Protein AF-A0A443KAQ8-F1 (afdb_monomer)

Foldseek 3Di:
DDDPPDDPDDVCPVVVVVCVVPVDCPDPAADEAEDACEAAAAQEAEGGPEYEAHVEYEYHNEYHPHHHHHVYYHYDYDDPPDPPD

Radius of gyration: 14.28 Å; Cα contacts (8 Å, |Δi|>4): 154; chains: 1; bounding box: 35×32×33 Å

InterPro domains:
  IPR001451 Hexapeptide repeat [PF00132] (32-65)
  IPR011004 Trimeric LpxA-like superfamily [SSF51161] (25-78)
  IPR018357 Hexapeptide transferase, conserved site [PS00101] (40-68)
  IPR051159 Hexapeptide-repeat containing acetyltransferases [PTHR23416] (14-78)

pLDDT: mean 73.25, std 18.85, range [20.88, 94.81]

Mean predicted aligned error: 10.76 Å

Nearest PDB structures (foldseek):
  7ra4-assembly1_B-2  TM=9.231E-01  e=5.881E-03  Neisseria gonorrhoeae FA 1090
  7s3u-assembly1_A  TM=8.585E-01  e=4.357E-03  Helicobacter pullorum
  6wye-assembly2_B-5  TM=8.874E-01  e=1.730E-02  Neisseria gonorrhoeae
  3f1x-assembly1_A  TM=8.937E-01  e=3.346E-02  Phocaeicola vulgatus ATCC 8482
  6wye-assembly1_E-4  TM=8.894E-01  e=4.006E-02  Neisseria gonorrhoeae

Solvent-accessible surface area (backbone atoms only — not comparable to full-atom values): 5128 Å² total; per-residue (Å²): 137,92,56,92,94,61,81,86,80,62,91,50,61,64,53,56,48,47,24,70,73,67,76,46,83,82,67,89,73,42,69,65,45,77,44,59,76,53,45,77,30,69,73,47,45,74,43,69,57,27,39,37,26,39,50,16,37,38,31,56,54,13,43,42,73,49,65,40,58,59,69,36,78,48,68,46,65,62,56,94,89,59,91,84,73

Organism: NCBI:txid2306993

Secondary structure (DSSP, 8-state):
---TT-----TTHHHHHHHHHH-------PPPEE-TT-EE-TT-EE-TT-EEPTT-EEPTT-EE-SPBPTT-EE-SPPPTT-S--

Structure (mmCIF, N/CA/C/O backbone):
data_AF-A0A443KAQ8-F1
#
_entry.id   AF-A0A443KAQ8-F1
#
loop_
_atom_site.group_PDB
_atom_site.id
_atom_site.type_symbol
_atom_site.label_atom_id
_atom_site.label_alt_id
_atom_site.label_comp_id
_atom_site.label_asym_id
_atom_site.label_entity_id
_atom_site.label_seq_id
_atom_site.pdbx_PDB_ins_code
_atom_site.Cartn_x
_atom_site.Cartn_y
_atom_site.Cartn_z
_atom_site.occupancy
_atom_site.B_iso_or_equiv
_atom_site.auth_seq_id
_atom_site.auth_comp_id
_atom_site.auth_asym_id
_atom_site.auth_atom_id
_atom_site.pdbx_PDB_model_num
ATOM 1 N N . MET A 1 1 ? -2.043 -8.478 -10.331 1.00 37.62 1 MET A N 1
ATOM 2 C CA . MET A 1 1 ? -3.416 -8.029 -10.010 1.00 37.62 1 MET A CA 1
ATOM 3 C C . MET A 1 1 ? -3.787 -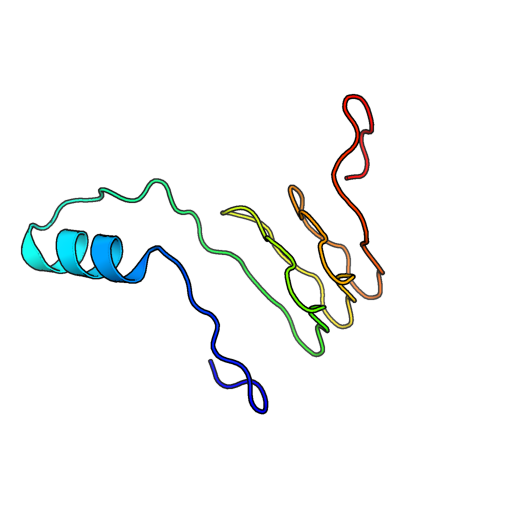6.924 -10.990 1.00 37.62 1 MET A C 1
ATOM 5 O O . MET A 1 1 ? -2.951 -6.060 -11.219 1.00 37.62 1 MET A O 1
ATOM 9 N N . ARG A 1 2 ? -4.943 -7.005 -11.661 1.00 20.88 2 ARG A N 1
ATOM 10 C CA . ARG A 1 2 ? -5.396 -6.009 -12.651 1.00 20.88 2 ARG A CA 1
ATOM 11 C C . ARG A 1 2 ? -6.224 -4.940 -11.940 1.00 20.88 2 ARG A C 1
ATOM 13 O O . ARG A 1 2 ? -7.170 -5.292 -11.250 1.00 20.88 2 ARG A O 1
ATOM 20 N N . ILE A 1 3 ? -5.895 -3.672 -12.158 1.00 39.34 3 ILE A N 1
ATOM 21 C CA . ILE A 1 3 ? -6.747 -2.520 -11.843 1.00 39.34 3 ILE A CA 1
ATOM 22 C C . ILE A 1 3 ? -6.857 -1.713 -13.139 1.00 39.34 3 ILE A C 1
ATOM 24 O O . ILE A 1 3 ? -5.897 -1.649 -13.910 1.00 39.34 3 ILE A O 1
ATOM 28 N N . ALA A 1 4 ? -8.042 -1.175 -13.422 1.00 34.78 4 ALA A N 1
ATOM 29 C CA . ALA A 1 4 ? -8.344 -0.423 -14.634 1.00 34.78 4 ALA A CA 1
ATOM 30 C C . ALA A 1 4 ? -7.268 0.644 -14.932 1.00 34.78 4 ALA A C 1
ATOM 32 O O . ALA A 1 4 ? -7.163 1.649 -14.237 1.00 34.78 4 ALA A O 1
ATOM 33 N N . GLY A 1 5 ? -6.454 0.409 -15.967 1.00 30.55 5 GLY A N 1
ATOM 34 C CA . GLY A 1 5 ? -5.577 1.420 -16.565 1.00 30.55 5 GLY A CA 1
ATOM 35 C C . GLY A 1 5 ? -4.333 1.856 -15.779 1.00 30.55 5 GLY A C 1
ATOM 36 O O . GLY A 1 5 ? -3.664 2.776 -16.240 1.00 30.55 5 GLY A O 1
ATOM 37 N N . ALA A 1 6 ? -3.974 1.226 -14.654 1.00 34.06 6 ALA A N 1
ATOM 3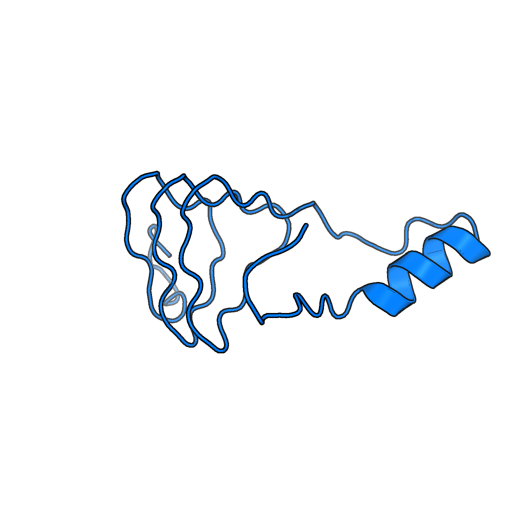8 C CA . ALA A 1 6 ? -2.790 1.611 -13.875 1.00 34.06 6 ALA A CA 1
ATOM 39 C C . ALA A 1 6 ? -1.812 0.445 -13.662 1.00 34.06 6 ALA A C 1
ATOM 41 O O . ALA A 1 6 ? -2.203 -0.666 -13.300 1.00 34.06 6 ALA A O 1
ATOM 42 N N . TRP A 1 7 ? -0.522 0.719 -13.868 1.00 34.06 7 TRP A N 1
ATOM 43 C CA . TRP A 1 7 ? 0.577 -0.184 -13.530 1.00 34.06 7 TRP A CA 1
ATOM 44 C C . TRP A 1 7 ? 1.093 0.148 -12.130 1.00 34.06 7 TRP A C 1
ATOM 46 O O . TRP A 1 7 ? 1.494 1.282 -11.871 1.00 34.06 7 TRP A O 1
ATOM 56 N N . VAL A 1 8 ? 1.123 -0.844 -11.238 1.00 50.28 8 VAL A N 1
ATOM 57 C CA . VAL A 1 8 ? 1.901 -0.747 -9.997 1.00 50.28 8 VAL A CA 1
ATOM 58 C C . VAL A 1 8 ? 3.357 -1.003 -10.371 1.00 50.28 8 VAL A C 1
ATOM 60 O O . VAL A 1 8 ? 3.784 -2.147 -10.505 1.00 50.28 8 VAL A O 1
ATOM 63 N N . ALA A 1 9 ? 4.107 0.071 -10.610 1.00 45.97 9 ALA A N 1
ATOM 64 C CA . ALA A 1 9 ? 5.555 0.007 -10.718 1.00 45.97 9 ALA A CA 1
ATOM 65 C C . ALA A 1 9 ? 6.138 -0.073 -9.301 1.00 45.97 9 ALA A C 1
ATOM 67 O O . ALA A 1 9 ? 6.403 0.949 -8.670 1.00 45.97 9 ALA A O 1
ATOM 68 N N . GLY A 1 10 ? 6.310 -1.289 -8.786 1.00 53.22 10 GLY A N 1
ATOM 69 C CA . GLY A 1 10 ? 7.268 -1.501 -7.709 1.00 53.22 10 GLY A CA 1
ATOM 70 C C . GLY A 1 10 ? 8.668 -1.236 -8.267 1.00 53.22 10 GLY A C 1
ATOM 71 O O . GLY A 1 10 ? 9.018 -1.733 -9.339 1.00 53.22 10 GLY A O 1
ATOM 72 N N . HIS A 1 11 ? 9.479 -0.420 -7.589 1.00 55.25 11 HIS A N 1
ATOM 73 C CA . HIS A 1 11 ? 10.887 -0.244 -7.980 1.00 55.25 11 HIS A CA 1
ATOM 74 C C . HIS A 1 11 ? 11.729 -1.514 -7.695 1.00 55.25 11 HIS A C 1
ATOM 76 O O . HIS A 1 11 ? 12.927 -1.556 -7.973 1.00 55.25 11 HIS A O 1
ATOM 82 N N . ASP A 1 12 ? 11.102 -2.553 -7.145 1.00 58.81 12 ASP A N 1
ATOM 83 C CA . ASP A 1 12 ? 11.661 -3.833 -6.720 1.00 58.81 12 ASP A CA 1
ATOM 84 C C . ASP A 1 12 ? 11.754 -4.871 -7.848 1.00 58.81 12 ASP A C 1
ATOM 86 O O . ASP A 1 12 ? 12.289 -5.958 -7.637 1.00 58.81 12 ASP A O 1
ATOM 90 N N . GLY A 1 13 ? 11.292 -4.560 -9.065 1.00 55.97 13 GLY A N 1
ATOM 91 C CA . GLY A 1 13 ? 11.331 -5.503 -10.188 1.00 55.97 13 GLY A CA 1
ATOM 92 C C . GLY A 1 13 ? 12.731 -6.073 -10.463 1.00 55.97 13 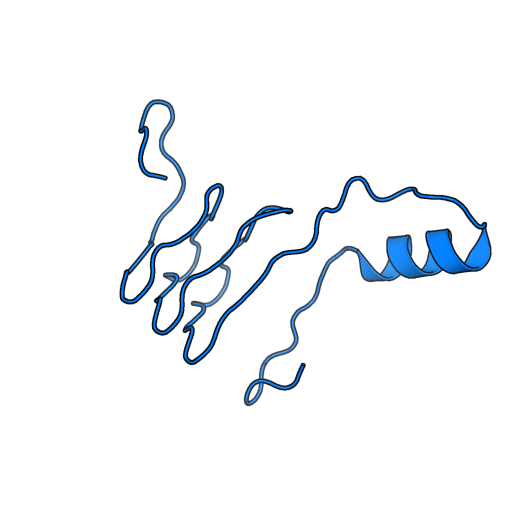GLY A C 1
ATOM 93 O O . GLY A 1 13 ? 12.870 -7.267 -10.738 1.00 55.97 13 GLY A O 1
ATOM 94 N N . SER A 1 14 ? 13.780 -5.254 -10.322 1.00 57.50 14 SER A N 1
ATOM 95 C CA . SER A 1 14 ? 15.172 -5.703 -10.447 1.00 57.50 14 SER A CA 1
ATOM 96 C C . SER A 1 14 ? 15.620 -6.561 -9.265 1.00 57.50 14 SER A C 1
ATOM 98 O O . SER A 1 14 ? 16.350 -7.527 -9.470 1.00 57.50 14 SER A O 1
ATOM 100 N N . VAL A 1 15 ? 15.157 -6.281 -8.045 1.00 66.19 15 VAL A N 1
ATOM 101 C CA . VAL A 1 15 ? 15.536 -7.055 -6.856 1.00 66.19 15 VAL A CA 1
ATOM 102 C C . VAL A 1 15 ? 14.831 -8.406 -6.828 1.00 66.19 15 VAL A C 1
ATOM 104 O O . VAL A 1 15 ? 15.474 -9.416 -6.555 1.00 66.19 15 VAL A O 1
ATOM 107 N N . ASN A 1 16 ? 13.574 -8.477 -7.268 1.00 63.62 16 ASN A N 1
ATOM 108 C CA . ASN A 1 16 ? 12.890 -9.748 -7.489 1.00 63.62 16 ASN A CA 1
ATOM 109 C C . ASN A 1 16 ? 13.607 -10.597 -8.559 1.00 63.62 16 ASN A C 1
ATOM 111 O O . ASN A 1 16 ? 13.767 -11.809 -8.394 1.00 63.62 16 ASN A O 1
ATOM 115 N N . MET A 1 17 ? 14.110 -9.972 -9.633 1.00 56.44 17 MET A N 1
ATOM 116 C CA . MET A 1 17 ? 14.955 -10.670 -10.611 1.00 56.44 17 MET A CA 1
ATOM 117 C C . MET A 1 17 ? 16.278 -11.154 -10.006 1.00 56.44 17 MET A C 1
ATOM 119 O O . MET A 1 17 ? 16.655 -12.303 -10.232 1.00 56.44 17 MET A O 1
ATOM 123 N N . LEU A 1 18 ? 16.965 -10.326 -9.215 1.00 68.88 18 LEU A N 1
ATOM 124 C CA . LEU A 1 18 ? 18.215 -10.699 -8.545 1.00 68.88 18 LEU A CA 1
ATOM 125 C C . LEU A 1 18 ? 17.998 -11.820 -7.516 1.00 68.88 18 LEU A C 1
ATOM 127 O O . LEU A 1 18 ? 18.787 -12.762 -7.462 1.00 68.88 18 LEU A O 1
ATOM 131 N N . ASN A 1 19 ? 16.909 -11.777 -6.748 1.00 72.06 19 ASN A N 1
ATOM 132 C CA . ASN A 1 19 ? 16.551 -12.837 -5.808 1.00 72.06 19 ASN A CA 1
ATOM 133 C C . ASN A 1 19 ? 16.322 -14.164 -6.534 1.00 72.06 19 ASN A C 1
ATOM 135 O O . ASN A 1 19 ? 16.817 -15.203 -6.096 1.00 72.06 19 ASN A O 1
ATOM 139 N N . ARG A 1 20 ? 15.624 -14.129 -7.677 1.00 71.06 20 ARG A N 1
ATOM 140 C CA . ARG A 1 20 ? 15.369 -15.316 -8.502 1.00 71.06 20 ARG A CA 1
ATOM 141 C C . ARG A 1 20 ? 16.632 -15.847 -9.186 1.00 71.06 20 ARG A C 1
ATOM 143 O O . ARG A 1 20 ? 16.772 -17.059 -9.305 1.00 71.06 20 ARG A O 1
ATOM 150 N N . ALA A 1 21 ? 17.531 -14.970 -9.630 1.00 73.69 21 ALA A N 1
ATOM 151 C CA . ALA A 1 21 ? 18.761 -15.350 -10.327 1.00 73.69 21 ALA A CA 1
ATOM 152 C C . ALA A 1 21 ? 19.856 -15.868 -9.381 1.00 73.69 21 ALA A C 1
ATOM 154 O O . ALA A 1 21 ? 20.580 -16.795 -9.733 1.00 73.69 21 ALA A O 1
ATOM 155 N N . TYR A 1 22 ? 19.975 -15.285 -8.185 1.00 76.25 22 TYR A N 1
ATOM 156 C CA . TYR A 1 22 ? 21.074 -15.569 -7.256 1.00 76.25 22 TYR A CA 1
ATOM 157 C C . TYR A 1 22 ? 20.648 -16.349 -6.005 1.00 76.25 22 TYR A C 1
ATOM 159 O O . TYR A 1 22 ? 21.492 -16.626 -5.155 1.00 76.25 22 TYR A O 1
ATOM 167 N N . GLY A 1 23 ? 19.361 -16.684 -5.850 1.00 71.00 23 GLY A N 1
ATOM 168 C CA . GLY A 1 23 ? 18.850 -17.396 -4.671 1.00 71.00 23 GLY A CA 1
ATOM 169 C C . GLY A 1 23 ? 19.032 -16.621 -3.361 1.00 71.00 23 GLY A C 1
ATOM 170 O O . GLY A 1 23 ? 19.066 -17.212 -2.283 1.00 71.00 23 GLY A O 1
ATOM 171 N N . ARG A 1 24 ? 19.200 -15.298 -3.442 1.00 65.25 24 ARG A N 1
ATOM 172 C CA . ARG A 1 24 ? 19.389 -14.413 -2.287 1.00 65.25 24 ARG A CA 1
ATOM 173 C C . ARG A 1 24 ? 18.062 -13.757 -1.924 1.00 65.25 24 ARG A C 1
ATOM 175 O O . ARG A 1 24 ? 17.189 -13.607 -2.767 1.00 65.25 24 ARG A O 1
ATOM 182 N N . LYS A 1 25 ? 17.925 -13.346 -0.666 1.00 63.28 25 LYS A N 1
ATOM 183 C CA . LYS A 1 25 ? 16.830 -12.487 -0.206 1.00 63.28 25 LYS A CA 1
ATOM 184 C C . LYS A 1 25 ? 17.411 -11.092 0.011 1.00 63.28 25 LYS A C 1
ATOM 186 O O . LYS A 1 25 ? 17.852 -10.760 1.106 1.00 63.28 25 LYS A O 1
ATOM 191 N N . LEU A 1 26 ? 17.560 -10.350 -1.082 1.00 65.00 26 LEU A N 1
ATOM 192 C CA . LEU A 1 26 ? 18.109 -8.989 -1.084 1.00 65.00 26 LEU A CA 1
ATOM 193 C C . LEU A 1 26 ? 17.046 -7.958 -0.685 1.00 65.00 26 LEU A C 1
ATOM 195 O O . LEU A 1 26 ? 17.379 -6.848 -0.282 1.00 65.00 26 LEU A O 1
ATOM 199 N N . ASP A 1 27 ? 15.779 -8.362 -0.747 1.00 63.12 27 ASP A N 1
ATOM 200 C CA . ASP A 1 27 ? 14.642 -7.582 -0.294 1.00 63.12 27 ASP A 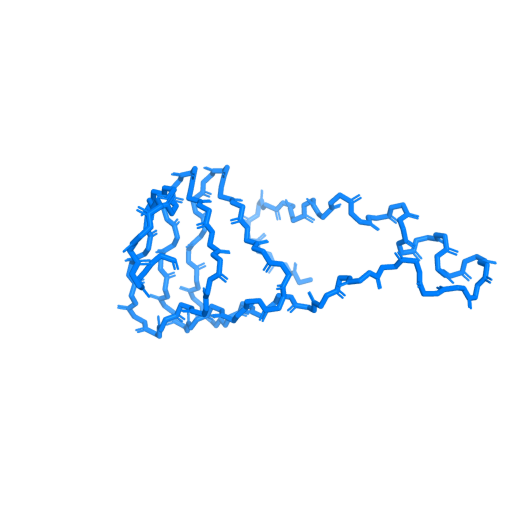CA 1
ATOM 201 C C . ASP A 1 27 ? 14.408 -7.754 1.212 1.00 63.12 27 ASP A C 1
ATOM 203 O O . ASP A 1 27 ? 14.083 -8.843 1.691 1.00 63.12 27 ASP A O 1
ATOM 207 N N . ALA A 1 28 ? 14.455 -6.640 1.943 1.00 57.62 28 ALA A N 1
ATOM 208 C CA . ALA A 1 28 ? 13.720 -6.474 3.201 1.00 57.62 28 ALA A CA 1
ATOM 209 C C . ALA A 1 28 ? 12.237 -6.105 2.946 1.00 57.62 28 ALA A C 1
ATOM 211 O O . ALA A 1 28 ? 11.536 -5.661 3.854 1.00 57.62 28 ALA A O 1
ATOM 212 N N . ALA A 1 29 ? 11.762 -6.239 1.701 1.00 60.69 29 ALA A N 1
ATOM 213 C CA . ALA A 1 29 ? 10.426 -5.840 1.289 1.00 60.69 29 ALA A CA 1
ATOM 214 C C . ALA A 1 29 ? 9.379 -6.826 1.828 1.00 60.69 29 ALA A C 1
ATOM 216 O O . ALA A 1 29 ? 9.242 -7.958 1.361 1.00 60.69 29 ALA A O 1
ATOM 217 N N . VAL A 1 30 ? 8.644 -6.387 2.846 1.00 71.44 30 VAL A N 1
ATOM 218 C CA . VAL A 1 30 ? 7.408 -7.027 3.304 1.00 71.44 30 VAL A CA 1
ATOM 219 C C . VAL A 1 30 ? 6.253 -6.645 2.369 1.00 71.44 30 VAL A C 1
ATOM 221 O O . VAL A 1 30 ? 6.210 -5.511 1.881 1.00 71.44 30 VAL A O 1
ATOM 224 N N . PRO A 1 31 ? 5.316 -7.571 2.092 1.00 76.75 31 PRO A N 1
ATOM 225 C CA . PRO A 1 31 ? 4.238 -7.331 1.140 1.00 76.75 31 PRO A CA 1
ATOM 226 C C . PRO A 1 31 ? 3.322 -6.196 1.605 1.00 76.75 31 PRO A C 1
ATOM 228 O O . PRO A 1 31 ? 3.061 -6.045 2.796 1.00 76.75 31 PRO A O 1
ATOM 231 N N . VAL A 1 32 ? 2.801 -5.432 0.646 1.00 83.12 32 VAL A N 1
ATOM 232 C CA . VAL A 1 32 ? 1.704 -4.481 0.858 1.00 83.12 32 VAL A CA 1
ATOM 233 C C . VAL A 1 32 ? 0.397 -5.171 0.483 1.00 83.12 32 VAL A C 1
ATOM 235 O O . VAL A 1 32 ? 0.281 -5.731 -0.611 1.00 83.12 32 VAL A O 1
ATOM 238 N N . ILE A 1 33 ? -0.587 -5.139 1.378 1.00 86.00 33 ILE A N 1
ATOM 239 C CA . ILE A 1 33 ? -1.883 -5.795 1.178 1.00 86.00 33 ILE A CA 1
ATOM 240 C C . ILE A 1 33 ? -2.926 -4.726 0.872 1.00 86.00 33 ILE A C 1
ATOM 242 O O . ILE A 1 33 ? -3.237 -3.905 1.723 1.00 86.00 33 ILE A O 1
ATOM 246 N N . ILE A 1 34 ? -3.504 -4.747 -0.325 1.00 87.88 34 ILE A N 1
ATOM 247 C CA . ILE A 1 34 ? -4.590 -3.839 -0.715 1.00 87.88 34 ILE A CA 1
ATOM 248 C C . ILE A 1 34 ? -5.875 -4.663 -0.800 1.00 87.88 34 ILE A C 1
ATOM 250 O O . ILE A 1 34 ? -5.920 -5.635 -1.554 1.00 87.88 34 ILE A O 1
ATOM 254 N N . LYS A 1 35 ? -6.888 -4.306 -0.003 1.00 90.44 35 LYS A N 1
ATOM 255 C CA . LYS A 1 35 ? -8.202 -4.973 0.005 1.00 90.44 35 LYS A CA 1
ATOM 256 C C . LYS A 1 35 ? -9.141 -4.389 -1.065 1.00 90.44 35 LYS A C 1
ATOM 258 O O . LYS A 1 35 ? -8.738 -3.558 -1.875 1.00 90.44 35 LYS A O 1
ATOM 263 N N . ASP A 1 36 ? -10.385 -4.857 -1.085 1.00 91.31 36 ASP A N 1
ATOM 264 C CA . ASP A 1 36 ? -11.361 -4.538 -2.132 1.00 91.31 36 ASP A CA 1
ATOM 265 C C . ASP A 1 36 ? -11.762 -3.053 -2.166 1.00 91.31 36 ASP A C 1
ATOM 267 O O . ASP A 1 36 ? -11.818 -2.380 -1.135 1.00 91.31 36 ASP A O 1
ATOM 271 N N . ASP A 1 37 ? -12.082 -2.546 -3.360 1.00 91.38 37 ASP A N 1
ATOM 272 C CA . ASP A 1 37 ? -12.612 -1.192 -3.593 1.00 91.38 37 ASP A CA 1
ATOM 273 C C . ASP A 1 37 ? -11.737 -0.037 -3.067 1.00 91.38 37 ASP A C 1
ATOM 275 O O . ASP A 1 37 ? -12.238 1.021 -2.686 1.00 91.38 37 ASP A O 1
ATOM 279 N N . VAL A 1 38 ? -10.416 -0.217 -3.032 1.00 89.50 38 VAL A N 1
ATOM 280 C CA . VAL A 1 38 ? -9.477 0.832 -2.608 1.00 89.50 38 VAL A CA 1
ATOM 281 C C . VAL A 1 38 ? -9.186 1.809 -3.748 1.00 89.50 38 VAL A C 1
ATOM 283 O O . VAL A 1 38 ? -8.819 1.404 -4.853 1.00 89.50 38 VAL A O 1
ATOM 286 N N . PHE A 1 39 ? -9.260 3.109 -3.459 1.00 90.38 39 PHE A N 1
ATOM 287 C CA . PHE A 1 39 ? -8.800 4.162 -4.365 1.00 90.38 39 PHE A CA 1
ATOM 288 C C . PHE A 1 39 ? -7.403 4.641 -3.968 1.00 90.38 39 PHE A C 1
ATOM 290 O O . PHE A 1 39 ? -7.188 5.024 -2.820 1.00 90.38 39 PHE A O 1
ATOM 297 N N . ILE A 1 40 ? -6.461 4.673 -4.915 1.00 88.50 40 ILE A N 1
ATOM 298 C CA . ILE A 1 40 ? -5.102 5.183 -4.685 1.00 88.50 40 ILE A CA 1
ATOM 299 C C . ILE A 1 40 ? -4.843 6.378 -5.595 1.00 88.50 40 ILE A C 1
ATOM 301 O O . ILE A 1 40 ? -4.767 6.256 -6.818 1.00 88.50 40 ILE A O 1
ATOM 305 N N . GLY A 1 41 ? -4.696 7.545 -4.980 1.00 86.88 41 GLY A N 1
ATOM 306 C CA . GLY A 1 41 ? -4.395 8.795 -5.649 1.00 86.88 41 GLY A CA 1
ATOM 307 C C . GLY A 1 41 ? -3.004 8.795 -6.280 1.00 86.88 41 GLY A C 1
ATOM 308 O O . GLY A 1 41 ? -2.056 8.172 -5.799 1.00 86.88 41 GLY A O 1
ATOM 309 N N . ARG A 1 42 ? -2.868 9.545 -7.375 1.00 85.38 42 ARG A N 1
ATOM 310 C CA . ARG A 1 42 ? -1.617 9.654 -8.131 1.00 85.38 42 ARG A CA 1
ATOM 311 C C . ARG A 1 42 ? -0.454 10.100 -7.235 1.00 85.38 42 ARG A C 1
ATOM 313 O O . ARG A 1 42 ? -0.554 11.102 -6.531 1.00 85.38 42 ARG A O 1
ATOM 320 N N . GLY A 1 43 ? 0.675 9.398 -7.330 1.00 81.25 43 GLY A N 1
ATOM 321 C CA . GLY A 1 43 ? 1.904 9.744 -6.610 1.00 81.25 43 GLY A CA 1
ATOM 322 C C . GLY A 1 43 ? 1.895 9.391 -5.121 1.00 81.25 43 GLY A C 1
ATOM 323 O O . GLY A 1 43 ? 2.743 9.898 -4.396 1.00 81.25 43 GLY A O 1
ATOM 324 N N . ALA A 1 44 ? 0.946 8.573 -4.658 1.00 86.81 44 ALA A N 1
ATOM 325 C CA . ALA A 1 44 ? 1.010 8.003 -3.321 1.00 86.81 44 ALA A CA 1
ATOM 326 C C . ALA A 1 44 ? 2.152 6.974 -3.204 1.00 86.81 44 ALA A C 1
ATOM 328 O O . ALA A 1 44 ? 2.379 6.177 -4.116 1.00 86.81 44 ALA A O 1
ATOM 329 N N . THR A 1 45 ? 2.827 6.973 -2.058 1.00 85.88 45 THR A N 1
ATOM 330 C CA . THR A 1 45 ? 3.873 6.023 -1.672 1.00 85.88 45 THR A CA 1
ATOM 331 C C . THR A 1 45 ? 3.367 5.199 -0.496 1.00 85.88 45 THR A C 1
ATOM 333 O O . THR A 1 45 ? 3.042 5.756 0.547 1.00 85.88 45 THR A O 1
ATOM 336 N N . ILE A 1 46 ? 3.315 3.877 -0.638 1.00 86.69 46 ILE A N 1
ATOM 337 C CA . ILE A 1 46 ? 2.900 2.963 0.435 1.00 86.69 46 ILE A CA 1
ATOM 338 C C . ILE A 1 46 ? 4.132 2.191 0.897 1.00 86.69 46 ILE A C 1
ATOM 340 O O . ILE A 1 46 ? 4.830 1.599 0.071 1.00 86.69 46 ILE A O 1
ATOM 344 N N . LEU A 1 47 ? 4.427 2.239 2.196 1.00 86.50 47 LEU A N 1
ATOM 345 C CA . LEU A 1 47 ? 5.605 1.586 2.754 1.00 86.50 47 LEU A CA 1
ATOM 346 C C . LEU A 1 47 ? 5.402 0.060 2.839 1.00 86.50 47 LEU A C 1
ATOM 348 O O . LEU A 1 47 ? 4.269 -0.404 2.993 1.00 86.50 47 LEU A O 1
ATOM 352 N N . PRO A 1 48 ? 6.487 -0.735 2.753 1.00 81.94 48 PRO A N 1
ATOM 353 C CA . PRO A 1 48 ? 6.423 -2.188 2.897 1.00 81.94 48 PRO A CA 1
ATOM 354 C C . PRO A 1 48 ? 5.723 -2.628 4.192 1.00 81.94 48 PRO A C 1
ATOM 356 O O . PRO A 1 48 ? 5.956 -2.048 5.250 1.00 81.94 48 PRO A O 1
ATOM 359 N N . GLY A 1 49 ? 4.909 -3.684 4.119 1.00 83.44 49 GLY A N 1
ATOM 360 C CA . GLY A 1 49 ? 4.207 -4.259 5.276 1.00 83.44 49 GLY A CA 1
ATOM 361 C C . GLY A 1 49 ? 2.854 -3.627 5.618 1.00 83.44 49 GLY A C 1
ATOM 362 O O . GLY A 1 49 ? 2.168 -4.143 6.495 1.00 83.44 49 GLY A O 1
ATOM 363 N N . VAL A 1 50 ? 2.448 -2.558 4.927 1.00 89.06 50 VAL A N 1
ATOM 364 C CA . VAL A 1 50 ? 1.159 -1.890 5.159 1.00 89.06 50 VAL A CA 1
ATOM 365 C C . VAL A 1 50 ? -0.012 -2.678 4.564 1.00 89.06 50 VAL A C 1
ATOM 367 O O . VAL A 1 50 ? 0.027 -3.126 3.414 1.00 89.06 50 VAL A O 1
ATOM 370 N N . THR A 1 51 ? -1.101 -2.768 5.324 1.00 90.50 51 THR A N 1
ATOM 371 C CA . THR A 1 51 ? -2.413 -3.245 4.877 1.00 90.50 51 THR A CA 1
ATOM 372 C C . THR A 1 51 ? -3.390 -2.085 4.701 1.00 90.50 51 THR A C 1
ATOM 374 O O . THR A 1 51 ? -3.661 -1.336 5.636 1.00 90.50 51 THR A O 1
ATOM 377 N N . ILE A 1 52 ? -3.993 -1.974 3.518 1.00 91.25 52 ILE A N 1
ATOM 378 C CA . ILE A 1 52 ? -5.060 -1.022 3.214 1.00 91.25 52 ILE A CA 1
ATOM 379 C C . ILE A 1 52 ? -6.417 -1.722 3.264 1.00 91.25 52 ILE A C 1
ATOM 381 O O . ILE A 1 52 ? -6.687 -2.656 2.505 1.00 91.25 52 ILE A O 1
ATOM 385 N N . GLY A 1 53 ? -7.263 -1.268 4.188 1.00 91.25 53 GLY A N 1
ATOM 386 C CA . GLY A 1 53 ? -8.631 -1.726 4.409 1.00 91.25 53 GLY A CA 1
ATOM 387 C C . GLY A 1 53 ? -9.546 -1.518 3.197 1.00 91.25 53 GLY A C 1
ATOM 388 O O . GLY A 1 53 ? -9.288 -0.638 2.382 1.00 91.25 53 GLY A O 1
ATOM 389 N N . PRO A 1 54 ? -10.634 -2.299 3.061 1.00 89.94 54 PRO A N 1
ATOM 390 C CA . PRO A 1 54 ? -11.526 -2.178 1.921 1.00 89.94 54 PRO A CA 1
ATOM 391 C C . PRO A 1 54 ? -12.255 -0.832 1.924 1.00 89.94 54 PRO A C 1
ATOM 393 O O . PRO A 1 54 ? -12.552 -0.285 2.996 1.00 89.94 54 PRO A O 1
ATOM 396 N N . ARG A 1 55 ? -12.572 -0.324 0.728 1.00 92.00 55 ARG A N 1
ATOM 397 C CA . ARG A 1 55 ? -13.219 0.985 0.507 1.00 92.00 55 ARG A CA 1
ATOM 398 C C .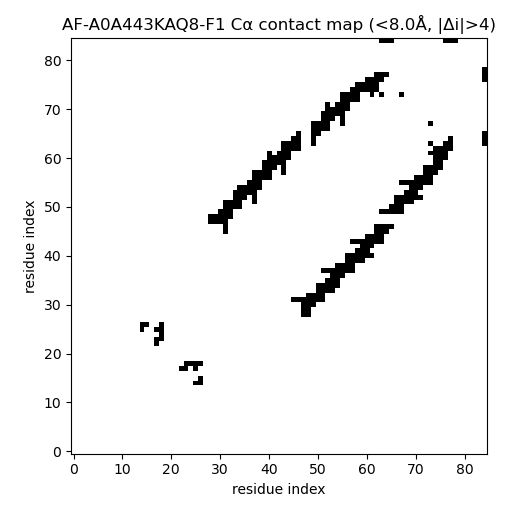 ARG A 1 55 ? -12.435 2.168 1.090 1.00 92.00 55 ARG A C 1
A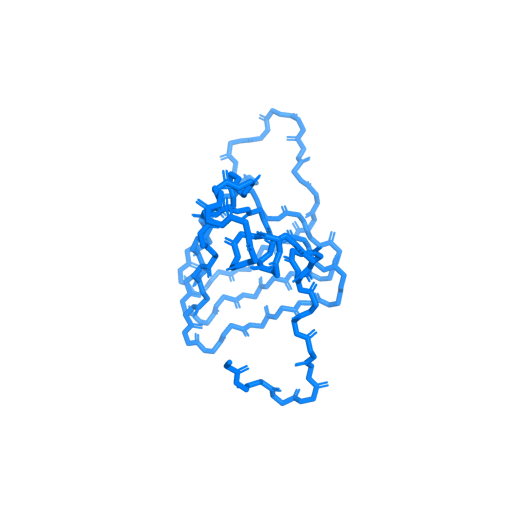TOM 400 O O . ARG A 1 55 ? -13.018 3.206 1.397 1.00 92.00 55 ARG A O 1
ATOM 407 N N . ALA A 1 56 ? -11.129 2.003 1.301 1.00 91.62 56 ALA A N 1
ATOM 408 C CA . ALA A 1 56 ? -10.260 3.085 1.737 1.00 91.62 56 ALA A CA 1
ATOM 409 C C . ALA A 1 56 ? -9.814 3.956 0.553 1.00 91.62 56 ALA A C 1
ATOM 411 O O . ALA A 1 56 ? -9.655 3.477 -0.572 1.00 91.62 56 ALA A O 1
ATOM 412 N N . ILE A 1 57 ? -9.582 5.240 0.815 1.00 92.06 57 ILE A N 1
ATOM 413 C CA . ILE A 1 57 ? -9.139 6.224 -0.175 1.00 92.06 57 ILE A CA 1
ATOM 414 C C . ILE A 1 57 ? -7.783 6.772 0.266 1.00 92.06 57 ILE A C 1
ATOM 416 O O . ILE A 1 57 ? -7.672 7.408 1.311 1.00 92.06 57 ILE A O 1
ATOM 420 N N . VAL A 1 58 ? -6.754 6.565 -0.548 1.00 91.38 58 VAL A N 1
ATOM 421 C CA . VAL A 1 58 ? -5.430 7.169 -0.383 1.00 91.38 58 VAL A CA 1
ATOM 422 C C . VAL A 1 58 ? -5.350 8.407 -1.270 1.00 91.38 58 VAL A C 1
ATOM 424 O O . VAL A 1 58 ? -5.515 8.324 -2.485 1.00 91.38 58 VAL A O 1
ATOM 427 N N . GLY A 1 59 ? -5.108 9.571 -0.680 1.00 89.31 59 GLY A N 1
ATOM 428 C CA . GLY A 1 59 ? -4.971 10.840 -1.382 1.00 89.31 59 GLY A CA 1
ATOM 429 C C . GLY A 1 59 ? -3.738 10.884 -2.288 1.00 89.31 59 GLY A C 1
ATOM 430 O O . GLY A 1 59 ? -2.752 10.178 -2.081 1.00 89.31 59 GLY A O 1
ATOM 431 N N . ALA A 1 60 ? -3.776 11.747 -3.304 1.00 86.25 60 ALA A N 1
ATOM 432 C CA . ALA A 1 60 ? -2.628 11.973 -4.178 1.00 86.25 60 ALA A CA 1
ATOM 433 C C . ALA A 1 60 ? -1.418 12.499 -3.382 1.00 86.25 60 ALA A C 1
ATOM 435 O O . ALA A 1 60 ? -1.566 13.348 -2.503 1.00 86.25 60 ALA A O 1
ATOM 436 N N . GLY A 1 61 ? -0.220 11.996 -3.687 1.00 82.19 61 GLY A N 1
ATOM 437 C CA . GLY A 1 61 ? 1.015 12.388 -2.997 1.00 82.19 61 GLY A CA 1
ATOM 438 C C . GLY A 1 61 ? 1.139 11.920 -1.540 1.00 82.19 61 GLY A C 1
ATOM 439 O O . GLY A 1 61 ? 2.039 12.392 -0.842 1.00 82.19 61 GLY A O 1
ATOM 440 N N . ALA A 1 62 ? 0.241 11.049 -1.061 1.00 88.50 62 ALA A N 1
ATOM 441 C CA . ALA A 1 62 ? 0.271 10.568 0.316 1.00 88.50 62 ALA A CA 1
ATOM 442 C C . ALA A 1 62 ? 1.455 9.626 0.5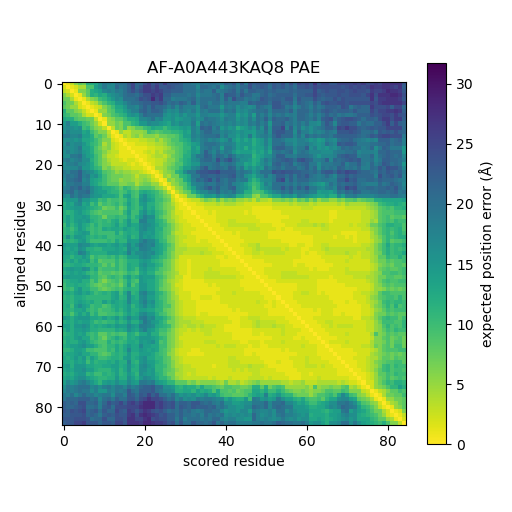78 1.00 88.50 62 ALA A C 1
ATOM 444 O O . ALA A 1 62 ? 1.858 8.887 -0.315 1.00 88.50 62 ALA A O 1
ATOM 445 N N . ILE A 1 63 ? 1.988 9.613 1.800 1.00 88.31 63 ILE A N 1
ATOM 446 C CA . ILE A 1 63 ? 2.969 8.608 2.237 1.00 88.31 63 ILE A CA 1
ATOM 447 C C . ILE A 1 63 ? 2.315 7.779 3.340 1.00 88.31 63 ILE A C 1
ATOM 449 O O . ILE A 1 63 ? 2.070 8.291 4.426 1.00 88.31 63 ILE A O 1
ATOM 453 N N . VAL A 1 64 ? 2.017 6.516 3.051 1.00 87.88 64 VAL A N 1
ATOM 454 C CA . VAL A 1 64 ? 1.293 5.619 3.957 1.00 87.88 64 VAL A CA 1
ATOM 455 C C . VAL A 1 64 ? 2.293 4.738 4.691 1.00 87.88 64 VAL A C 1
ATOM 457 O O . VAL A 1 64 ? 2.891 3.846 4.087 1.00 87.88 64 VAL A O 1
ATOM 460 N N . SER A 1 65 ? 2.488 5.015 5.982 1.00 88.75 65 SER A N 1
ATOM 461 C CA . SER A 1 65 ? 3.476 4.332 6.828 1.00 88.75 65 SER A CA 1
ATOM 462 C C . SER A 1 65 ? 2.879 3.296 7.788 1.00 88.75 65 SER A C 1
ATOM 464 O O . SER A 1 65 ? 3.612 2.476 8.339 1.00 88.75 65 SER A O 1
ATOM 466 N N . LYS A 1 66 ? 1.552 3.310 7.959 1.00 89.69 66 LYS A N 1
ATOM 467 C CA . LYS A 1 66 ? 0.787 2.418 8.837 1.00 89.69 66 LYS A CA 1
ATOM 468 C C . LYS A 1 66 ? -0.437 1.862 8.119 1.00 89.69 66 LYS A C 1
ATOM 470 O O . LYS A 1 66 ? -0.867 2.397 7.097 1.00 89.69 66 LYS A O 1
ATOM 475 N N . ASP A 1 67 ? -1.001 0.801 8.687 1.00 92.25 67 ASP A N 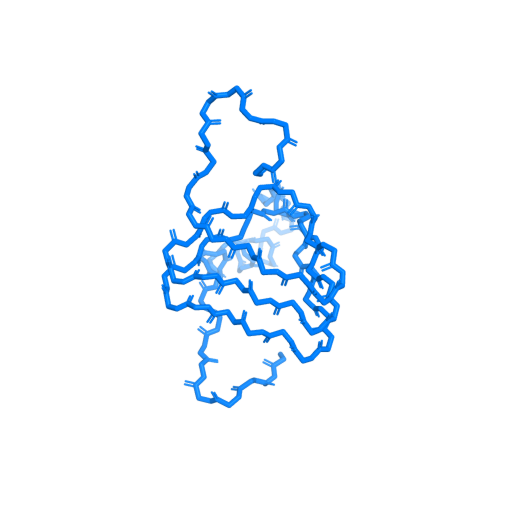1
ATOM 476 C CA . ASP A 1 67 ? -2.233 0.189 8.200 1.00 92.25 67 ASP A CA 1
ATOM 477 C C . ASP A 1 67 ? -3.379 1.199 8.124 1.00 92.25 67 ASP A C 1
ATOM 479 O O . ASP A 1 67 ? -3.600 2.006 9.030 1.00 92.25 67 ASP A O 1
ATOM 483 N N . VAL A 1 68 ? -4.136 1.120 7.032 1.00 92.06 68 VAL A N 1
ATOM 484 C CA . VAL A 1 68 ? -5.266 2.005 6.758 1.00 92.06 68 VAL A CA 1
ATOM 485 C C . VAL A 1 68 ? -6.560 1.259 7.085 1.00 92.06 68 VAL A C 1
ATOM 487 O O . VAL A 1 68 ? -6.818 0.205 6.495 1.00 92.06 68 VAL A O 1
ATOM 490 N N . PRO A 1 69 ? -7.404 1.762 8.001 1.00 93.44 69 PRO A N 1
ATOM 491 C CA . PRO A 1 69 ? -8.639 1.082 8.363 1.00 93.44 69 PRO A CA 1
ATOM 492 C C . PRO A 1 69 ? -9.667 1.070 7.210 1.00 93.44 69 PRO A C 1
ATOM 494 O O . PRO A 1 69 ? -9.626 1.925 6.320 1.00 93.44 69 PRO A O 1
ATOM 497 N N . PRO A 1 70 ? -10.619 0.116 7.209 1.00 94.81 70 PRO A N 1
ATOM 498 C CA . PRO A 1 70 ? -11.708 0.075 6.230 1.00 94.81 70 PRO A CA 1
ATOM 499 C C . PRO A 1 70 ? -12.534 1.371 6.213 1.00 94.81 70 PRO A C 1
ATOM 501 O O . PRO A 1 70 ? -12.758 1.963 7.267 1.00 94.81 70 PRO A O 1
ATOM 504 N N . ASN A 1 71 ? -13.071 1.757 5.050 1.00 93.62 71 ASN A N 1
ATOM 505 C CA . ASN A 1 71 ? -13.917 2.953 4.874 1.00 93.62 71 ASN A CA 1
ATOM 506 C C . ASN A 1 71 ? -13.268 4.278 5.331 1.00 93.62 71 ASN A C 1
ATOM 508 O O . ASN A 1 71 ? -13.973 5.194 5.755 1.00 93.62 71 ASN A O 1
ATOM 512 N N . SER A 1 72 ? -11.939 4.376 5.305 1.00 91.94 72 SER A N 1
ATOM 513 C CA . SER A 1 72 ? -11.222 5.574 5.748 1.00 91.94 72 SER A CA 1
ATOM 514 C C . SER A 1 72 ? -10.570 6.317 4.587 1.00 91.94 72 SER A C 1
ATOM 516 O O . SER A 1 72 ? -10.320 5.752 3.522 1.00 91.94 72 SER A O 1
ATOM 518 N N . VAL A 1 73 ? -10.292 7.601 4.798 1.00 91.50 73 VAL A N 1
ATOM 519 C CA . VAL A 1 73 ? -9.549 8.433 3.851 1.00 91.50 73 VAL A CA 1
ATOM 520 C C . VAL A 1 73 ? -8.240 8.852 4.505 1.00 91.50 73 VAL A C 1
ATOM 522 O O . VAL A 1 73 ? -8.256 9.451 5.578 1.00 91.50 73 VAL A O 1
ATOM 525 N N . VAL A 1 74 ? -7.116 8.552 3.857 1.00 89.62 74 VAL A N 1
ATOM 526 C CA . VAL A 1 74 ? -5.773 8.961 4.291 1.00 89.62 74 VAL A CA 1
ATOM 527 C C . VAL A 1 74 ? -5.164 9.875 3.242 1.00 89.62 74 VAL A C 1
ATOM 529 O O . VAL A 1 74 ? -5.227 9.592 2.051 1.00 89.62 74 VAL A O 1
ATOM 532 N N . ALA A 1 75 ? -4.583 10.995 3.655 1.00 86.38 75 ALA A N 1
ATOM 533 C CA . ALA A 1 75 ? -3.974 11.960 2.749 1.00 86.38 75 ALA A CA 1
ATOM 534 C C . ALA A 1 75 ? -2.802 12.672 3.430 1.00 86.38 75 ALA A C 1
ATOM 536 O O . ALA A 1 75 ? -2.776 12.817 4.648 1.00 86.38 75 ALA A O 1
ATOM 537 N N . GLY A 1 76 ? -1.861 13.163 2.621 1.00 77.25 76 GLY A N 1
ATOM 538 C CA . GLY A 1 76 ? -0.717 13.935 3.100 1.00 77.25 76 GLY A CA 1
ATOM 539 C C . GLY A 1 76 ? 0.522 13.098 3.427 1.00 77.25 76 GLY A C 1
ATOM 540 O O . GLY A 1 76 ? 0.585 11.893 3.189 1.00 77.25 76 GLY A O 1
ATOM 541 N N . LYS A 1 77 ? 1.553 13.784 3.919 1.00 67.38 77 LYS A N 1
ATOM 542 C CA . LYS A 1 77 ? 2.811 13.179 4.370 1.00 67.38 77 LYS A CA 1
ATOM 543 C C . LYS A 1 77 ? 2.773 13.058 5.897 1.00 67.38 77 LYS A C 1
ATOM 545 O O . LYS A 1 77 ? 2.256 13.986 6.523 1.00 67.38 77 LYS A O 1
ATOM 550 N N . PRO A 1 78 ? 3.343 11.996 6.490 1.00 61.16 78 PRO A N 1
ATOM 551 C CA . PRO A 1 78 ? 3.432 11.866 7.934 1.00 61.16 78 PRO A CA 1
ATOM 552 C C . PRO A 1 78 ? 4.162 13.074 8.510 1.00 61.16 78 PRO A C 1
ATOM 554 O O . PRO A 1 78 ? 5.239 13.451 8.030 1.00 61.16 78 PRO A O 1
ATOM 557 N N . ARG A 1 79 ? 3.558 13.716 9.514 1.00 55.69 79 ARG A N 1
ATOM 558 C CA . ARG A 1 79 ? 4.195 14.821 10.227 1.00 55.69 79 ARG A CA 1
ATOM 559 C C . ARG A 1 79 ? 4.970 14.225 11.393 1.00 55.69 79 ARG A C 1
ATOM 561 O O . ARG A 1 79 ? 4.445 13.402 12.137 1.00 55.69 79 ARG A O 1
ATOM 568 N N . ALA A 1 80 ? 6.220 14.647 11.577 1.00 47.03 80 ALA A N 1
ATOM 569 C CA . ALA A 1 80 ? 7.011 14.206 12.721 1.00 47.03 80 ALA A CA 1
ATOM 570 C C . ALA A 1 80 ? 6.232 14.455 14.031 1.00 47.03 80 ALA A C 1
ATOM 572 O O . ALA A 1 80 ? 5.872 15.595 14.331 1.00 47.03 80 ALA A O 1
ATOM 573 N N . GLY A 1 81 ? 5.951 13.381 14.777 1.00 51.81 81 GLY A N 1
ATOM 574 C CA . GLY A 1 81 ? 5.260 13.421 16.070 1.00 51.81 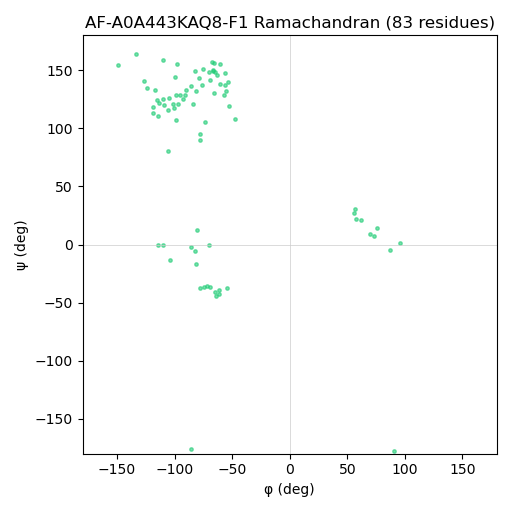81 GLY A CA 1
ATOM 575 C C . GLY A 1 81 ? 3.749 13.173 16.045 1.00 51.81 81 GLY A C 1
ATOM 576 O O . GLY A 1 81 ? 3.138 13.217 17.112 1.00 51.81 81 GLY A O 1
ATOM 577 N N . ASP A 1 82 ? 3.128 12.906 14.891 1.00 53.03 82 ASP A N 1
ATOM 578 C CA . ASP A 1 82 ? 1.736 12.450 14.878 1.00 53.03 82 ASP A CA 1
ATOM 579 C C . ASP A 1 82 ? 1.650 10.907 15.064 1.00 53.03 82 ASP A C 1
ATOM 581 O O . ASP A 1 82 ? 2.449 10.153 14.497 1.00 53.03 82 ASP A O 1
ATOM 585 N N . PRO A 1 83 ? 0.723 10.396 15.896 1.00 54.25 83 PRO A N 1
ATOM 586 C CA . PRO A 1 83 ? 0.534 8.956 16.059 1.00 54.25 83 PRO A CA 1
ATOM 587 C C . PRO A 1 83 ? -0.348 8.335 14.960 1.00 54.25 83 PRO A C 1
ATOM 589 O O . PRO A 1 83 ? -0.463 7.109 14.910 1.00 54.25 83 PRO A O 1
ATOM 592 N N . HIS A 1 84 ? -0.936 9.137 14.064 1.00 50.34 84 HIS A N 1
ATOM 593 C CA . HIS A 1 84 ? -2.038 8.738 13.176 1.00 50.34 84 HIS A CA 1
ATOM 594 C C . HIS A 1 84 ? -1.710 8.727 11.668 1.00 50.34 84 HIS A C 1
ATOM 596 O O . HIS A 1 84 ? -2.586 8.363 10.886 1.00 50.34 84 HIS A O 1
ATOM 602 N N . ALA A 1 85 ? -0.491 9.084 11.256 1.00 48.47 85 ALA A N 1
ATOM 603 C CA . ALA A 1 85 ? 0.018 8.970 9.882 1.00 48.47 85 ALA A CA 1
ATOM 604 C C . ALA A 1 85 ? 0.818 7.687 9.622 1.00 48.47 85 ALA A C 1
ATOM 606 O O . ALA A 1 85 ? 1.181 7.010 10.611 1.00 48.47 85 ALA A O 1
#

Sequence (85 aa):
MRIAGAWVAGHDGSVNMLNRAYGRKLDAAVPVIIKDDVFIGRGATILPGVTIGPRAIVGAGAIVSKDVPPNSVVAGKPRAGDPHA